Protein AF-A0A2I0NTD5-F1 (afdb_monomer_lite)

Radius of gyration: 12.57 Å; chains: 1; bounding box: 33×26×26 Å

Structure (mmCIF, N/CA/C/O backbone):
data_AF-A0A2I0NTD5-F1
#
_entry.id   AF-A0A2I0NTD5-F1
#
loop_
_atom_site.group_PDB
_atom_site.id
_atom_site.type_symbol
_atom_site.label_atom_id
_atom_site.label_alt_id
_atom_site.label_comp_id
_atom_site.label_asym_id
_atom_site.label_entity_id
_atom_site.label_seq_id
_atom_site.pdbx_PDB_ins_code
_atom_site.Cartn_x
_atom_site.Cartn_y
_atom_site.Cartn_z
_atom_site.occupancy
_atom_site.B_iso_or_equiv
_atom_site.auth_seq_id
_atom_site.auth_comp_id
_atom_site.auth_asym_id
_atom_site.auth_atom_id
_atom_site.pdbx_PDB_model_num
ATOM 1 N N . LEU A 1 1 ? -20.474 -0.866 -4.526 1.00 63.66 1 LEU A N 1
ATOM 2 C CA . LEU A 1 1 ? -19.712 -1.476 -3.407 1.00 63.66 1 LEU A CA 1
ATOM 3 C C . LEU A 1 1 ? -20.353 -0.977 -2.117 1.00 63.66 1 LEU A C 1
ATOM 5 O O . LEU A 1 1 ? -20.622 0.214 -2.072 1.00 63.66 1 LEU A O 1
ATOM 9 N N . GLY A 1 2 ? -20.679 -1.838 -1.143 1.00 67.19 2 GLY A N 1
ATOM 10 C CA . GLY A 1 2 ? -21.346 -1.399 0.103 1.00 67.19 2 GLY A CA 1
ATOM 11 C C . GLY A 1 2 ? -22.381 -2.354 0.715 1.00 67.19 2 GLY A C 1
ATOM 12 O O . GLY A 1 2 ? -22.846 -2.107 1.816 1.00 67.19 2 GLY A O 1
ATOM 13 N N . GLU A 1 3 ? -22.723 -3.465 0.059 1.00 84.00 3 GLU A N 1
ATOM 14 C CA . GLU A 1 3 ? -23.773 -4.395 0.527 1.00 84.00 3 GLU A CA 1
ATOM 15 C C . GLU A 1 3 ? -23.218 -5.602 1.313 1.00 84.00 3 GLU A C 1
ATOM 17 O O . GLU A 1 3 ? -23.690 -6.723 1.156 1.00 84.00 3 GLU A O 1
ATOM 22 N N . GLY A 1 4 ? -22.136 -5.423 2.082 1.00 86.44 4 GLY A N 1
ATOM 23 C CA . GLY A 1 4 ? -21.513 -6.512 2.859 1.00 86.44 4 GLY A CA 1
ATOM 24 C C . GLY A 1 4 ? -20.868 -7.637 2.031 1.00 86.44 4 GLY A C 1
ATOM 25 O O . GLY A 1 4 ? -20.446 -8.650 2.582 1.00 86.44 4 GLY A O 1
ATOM 26 N N . ARG A 1 5 ? -20.775 -7.477 0.705 1.00 91.56 5 ARG A N 1
ATOM 27 C CA . ARG A 1 5 ? -20.163 -8.460 -0.198 1.00 91.56 5 ARG A CA 1
ATOM 28 C C . ARG A 1 5 ? -18.643 -8.259 -0.289 1.00 91.56 5 ARG A C 1
A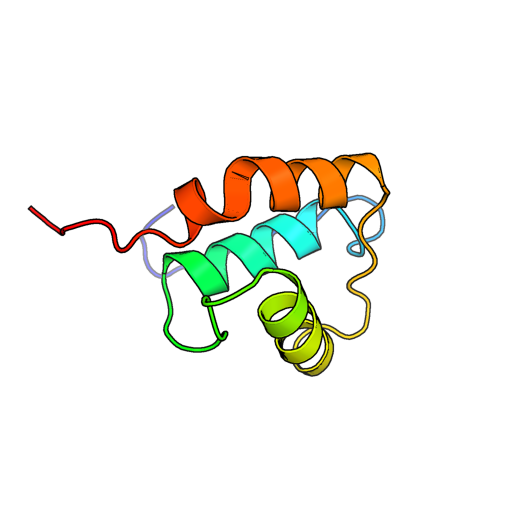TOM 30 O O . ARG A 1 5 ? -18.214 -7.118 -0.484 1.00 91.56 5 ARG A O 1
ATOM 37 N N . PRO A 1 6 ? -17.832 -9.333 -0.196 1.00 90.81 6 PRO A N 1
ATOM 38 C CA . PRO A 1 6 ? -16.383 -9.237 -0.338 1.00 90.81 6 PRO A CA 1
ATOM 39 C C . PRO A 1 6 ? -15.994 -8.806 -1.757 1.00 90.81 6 PRO A C 1
ATOM 41 O O . PRO A 1 6 ? -16.675 -9.126 -2.733 1.00 90.8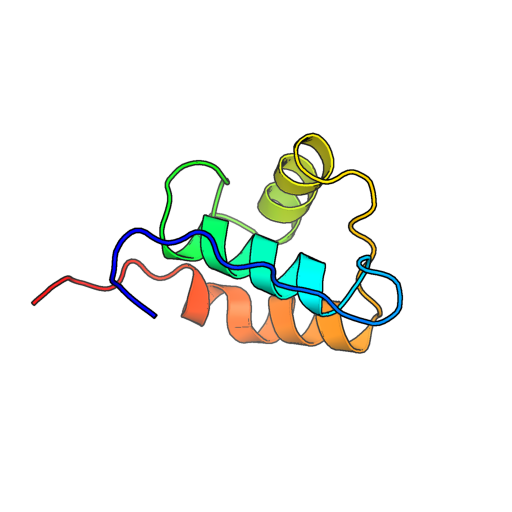1 6 PRO A O 1
ATOM 44 N N . VAL A 1 7 ? -14.879 -8.083 -1.867 1.00 93.00 7 VAL A N 1
ATOM 45 C CA . VAL A 1 7 ? -14.375 -7.519 -3.125 1.00 93.00 7 VAL A CA 1
ATOM 46 C C . VAL A 1 7 ? -12.970 -8.044 -3.371 1.00 93.00 7 VAL A C 1
ATOM 48 O O . VAL A 1 7 ? -12.083 -7.851 -2.544 1.00 93.00 7 VAL A O 1
ATOM 51 N N . LEU A 1 8 ? -12.753 -8.676 -4.525 1.00 95.38 8 LEU A N 1
ATOM 52 C CA . LEU A 1 8 ? -11.415 -9.059 -4.961 1.00 95.38 8 LEU A CA 1
ATOM 53 C C . LEU A 1 8 ? -10.737 -7.878 -5.662 1.00 95.38 8 LEU A C 1
ATOM 55 O O . LEU A 1 8 ? -11.173 -7.449 -6.729 1.00 95.38 8 LEU A O 1
ATOM 59 N N . VAL A 1 9 ? -9.634 -7.395 -5.091 1.00 96.50 9 VAL A N 1
ATOM 60 C CA . VAL A 1 9 ? -8.743 -6.421 -5.735 1.00 96.50 9 VAL A CA 1
ATOM 61 C C . VAL A 1 9 ? -7.563 -7.173 -6.351 1.00 96.50 9 VAL A C 1
ATOM 63 O O . VAL A 1 9 ? -6.791 -7.814 -5.643 1.00 96.50 9 VAL A O 1
ATOM 66 N N . HIS A 1 10 ? -7.409 -7.106 -7.675 1.00 97.56 10 HIS A N 1
ATOM 67 C CA . HIS A 1 10 ? -6.416 -7.889 -8.420 1.00 97.56 10 HIS A CA 1
ATOM 68 C C . HIS A 1 10 ? -5.710 -7.054 -9.504 1.00 97.56 10 HIS A C 1
ATOM 70 O O . HIS A 1 10 ? -6.228 -6.057 -10.000 1.00 97.56 10 HIS A O 1
ATOM 76 N N . CYS A 1 11 ? -4.494 -7.467 -9.860 1.00 96.56 11 CYS A N 1
ATOM 77 C CA . CYS A 1 11 ? -3.786 -7.049 -11.067 1.00 96.56 11 CYS A CA 1
ATOM 78 C C . CYS A 1 11 ? -2.990 -8.242 -11.615 1.00 96.56 11 CYS A C 1
ATOM 80 O O . CYS A 1 11 ? -2.858 -9.241 -10.914 1.00 96.56 11 CYS A O 1
ATOM 82 N N . GLY A 1 12 ? -2.411 -8.124 -12.818 1.00 97.44 12 GLY A N 1
ATOM 83 C CA . GLY A 1 12 ? -1.759 -9.237 -13.537 1.00 97.44 12 GLY A CA 1
ATOM 84 C C . GLY A 1 12 ? -1.010 -10.263 -12.668 1.00 97.44 12 GLY A C 1
ATOM 85 O O . GLY A 1 12 ? -1.362 -11.433 -12.694 1.00 97.44 12 GLY A O 1
ATOM 86 N N . PHE A 1 13 ? -0.045 -9.822 -11.848 1.00 96.94 13 PHE A N 1
ATOM 87 C CA . PHE A 1 13 ? 0.721 -10.700 -10.944 1.00 96.94 13 PHE A CA 1
ATOM 88 C C . PHE A 1 13 ? 0.314 -10.618 -9.468 1.00 96.94 13 PHE A C 1
ATOM 90 O O . PHE A 1 13 ? 0.925 -11.264 -8.630 1.00 96.94 13 PHE A O 1
ATOM 97 N N . GLY A 1 14 ? -0.640 -9.763 -9.105 1.00 97.94 14 GLY A N 1
ATOM 98 C CA . GLY A 1 14 ? -1.032 -9.570 -7.706 1.00 97.94 14 GLY A CA 1
ATOM 99 C C . GLY A 1 14 ? -0.008 -8.859 -6.805 1.00 97.94 14 GLY A C 1
ATOM 100 O O . GLY A 1 14 ? -0.400 -8.381 -5.756 1.00 97.94 14 GLY A O 1
ATOM 101 N N . ILE A 1 15 ? 1.260 -8.704 -7.207 1.00 98.38 15 ILE A N 1
ATOM 102 C CA . ILE A 1 15 ? 2.353 -8.279 -6.302 1.00 98.38 15 ILE A CA 1
ATOM 103 C C . ILE A 1 15 ? 2.535 -6.765 -6.105 1.00 98.38 15 ILE A C 1
ATOM 105 O O . ILE A 1 15 ? 3.193 -6.349 -5.157 1.00 98.38 15 ILE A O 1
ATOM 109 N N . SER A 1 16 ? 2.021 -5.936 -7.022 1.00 98.38 16 SER A N 1
ATOM 110 C CA . SER A 1 16 ? 2.371 -4.506 -7.101 1.00 98.38 16 SER A CA 1
ATOM 111 C C . SER A 1 16 ? 1.136 -3.612 -6.968 1.00 98.38 16 SER A C 1
ATOM 113 O O . SER A 1 16 ? 0.784 -3.230 -5.861 1.00 98.38 16 SER A O 1
ATOM 115 N N . ARG A 1 17 ? 0.416 -3.333 -8.063 1.00 98.25 17 ARG A N 1
ATOM 116 C CA . ARG A 1 17 ? -0.733 -2.402 -8.072 1.00 98.25 17 ARG A CA 1
ATOM 117 C C . ARG A 1 17 ? -1.846 -2.800 -7.100 1.00 98.25 17 ARG A C 1
ATOM 119 O O . ARG A 1 17 ? -2.232 -2.010 -6.251 1.00 98.25 17 ARG A O 1
ATOM 126 N N . SER A 1 18 ? -2.353 -4.027 -7.215 1.00 98.38 18 SER A N 1
ATOM 127 C CA . SER A 1 18 ? -3.441 -4.500 -6.350 1.00 98.38 18 SER A CA 1
ATOM 128 C C . SER A 1 18 ? -3.013 -4.636 -4.896 1.00 98.38 18 SER A C 1
ATOM 130 O O . SER A 1 18 ? -3.772 -4.269 -4.008 1.00 98.38 18 SER A O 1
ATOM 132 N N . ALA A 1 19 ? -1.791 -5.115 -4.647 1.00 98.44 19 ALA A N 1
ATOM 133 C CA . ALA A 1 19 ? -1.282 -5.246 -3.290 1.00 98.44 19 ALA A CA 1
ATOM 134 C C . ALA A 1 19 ? -1.063 -3.881 -2.622 1.00 98.44 19 ALA A C 1
ATOM 136 O O . ALA A 1 19 ? -1.370 -3.754 -1.442 1.00 98.44 19 ALA A O 1
ATOM 137 N N . ALA A 1 20 ? -0.617 -2.863 -3.367 1.00 98.56 20 ALA A N 1
ATOM 138 C CA . ALA A 1 20 ? -0.508 -1.488 -2.878 1.00 98.56 20 ALA A CA 1
ATOM 139 C C . ALA A 1 20 ? -1.878 -0.881 -2.530 1.00 98.56 20 ALA A C 1
ATOM 141 O O . ALA A 1 20 ? -2.010 -0.234 -1.497 1.00 98.56 20 ALA A O 1
ATOM 142 N N . ILE A 1 21 ? -2.921 -1.146 -3.329 1.00 98.19 21 ILE A N 1
ATOM 143 C CA . ILE A 1 21 ? -4.298 -0.749 -2.979 1.00 98.19 21 ILE A CA 1
ATOM 144 C C . ILE A 1 21 ? -4.751 -1.446 -1.689 1.00 98.19 21 ILE A C 1
ATOM 146 O O . ILE A 1 21 ? -5.369 -0.810 -0.840 1.00 98.19 21 ILE A O 1
ATOM 150 N N . GLY A 1 22 ? -4.423 -2.731 -1.517 1.00 97.75 22 GLY A N 1
ATOM 151 C CA . GLY A 1 22 ? -4.691 -3.462 -0.276 1.00 97.75 22 GLY A CA 1
ATOM 152 C C . GLY A 1 22 ? -3.998 -2.842 0.941 1.00 97.75 22 GLY A C 1
ATOM 153 O O . GLY A 1 22 ? -4.648 -2.637 1.964 1.00 97.75 22 GLY A O 1
ATOM 154 N N . LEU A 1 23 ? -2.720 -2.467 0.809 1.00 98.50 23 LEU A N 1
ATOM 155 C CA . LEU A 1 23 ? -1.967 -1.766 1.853 1.00 98.50 23 LEU A CA 1
ATOM 156 C C . LEU A 1 23 ? -2.648 -0.444 2.224 1.00 98.50 23 LEU A C 1
ATOM 158 O O . LEU A 1 23 ? -2.948 -0.223 3.395 1.00 98.50 23 LEU A O 1
ATOM 162 N N . LEU A 1 24 ? -2.946 0.403 1.231 1.00 97.81 24 LEU A N 1
ATOM 163 C CA . LEU A 1 24 ? -3.609 1.691 1.457 1.00 97.81 24 LEU A CA 1
ATOM 164 C C . LEU A 1 24 ? -4.984 1.528 2.104 1.00 97.81 24 LEU A C 1
ATOM 166 O O . LEU A 1 24 ? -5.341 2.307 2.980 1.00 97.81 24 LEU A O 1
ATOM 170 N N . TYR A 1 25 ? -5.756 0.515 1.706 1.00 96.38 25 TYR A N 1
ATOM 171 C CA . TYR A 1 25 ? -7.057 0.247 2.311 1.00 96.38 25 TYR A CA 1
ATOM 172 C C . TYR A 1 25 ? -6.927 -0.081 3.803 1.00 96.38 25 TYR A C 1
ATOM 174 O O . TYR A 1 25 ? -7.644 0.496 4.621 1.00 96.38 25 TYR A O 1
ATOM 182 N N . LEU A 1 26 ? -5.996 -0.968 4.167 1.00 96.62 26 LEU A N 1
ATOM 183 C CA . LEU A 1 26 ? -5.764 -1.313 5.568 1.00 96.62 26 LEU A CA 1
ATOM 184 C C . LEU A 1 26 ? -5.268 -0.108 6.372 1.00 96.62 26 LEU A C 1
ATOM 186 O O . LEU A 1 26 ? -5.777 0.120 7.466 1.00 96.62 26 LEU A O 1
ATOM 190 N N . ALA A 1 27 ? -4.338 0.674 5.824 1.00 96.81 27 ALA A N 1
ATOM 191 C CA . ALA A 1 27 ? -3.794 1.858 6.486 1.00 96.81 27 ALA A CA 1
ATOM 192 C C . ALA A 1 27 ? -4.841 2.975 6.668 1.00 96.81 27 ALA A C 1
ATOM 194 O O . ALA A 1 27 ? -4.863 3.642 7.697 1.00 96.81 27 ALA A O 1
ATOM 195 N N . ALA A 1 28 ? -5.730 3.172 5.690 1.00 95.00 28 ALA A N 1
ATOM 196 C CA . ALA A 1 28 ? -6.706 4.261 5.710 1.00 95.00 28 ALA A CA 1
ATOM 197 C C . ALA A 1 28 ? -7.974 3.945 6.522 1.00 95.00 28 ALA A C 1
ATOM 199 O O . ALA A 1 28 ? -8.620 4.861 7.034 1.00 95.00 28 ALA A O 1
ATOM 200 N N . TYR A 1 29 ? -8.375 2.672 6.599 1.00 93.31 29 TYR A N 1
ATOM 201 C CA . TYR A 1 29 ? -9.697 2.285 7.114 1.00 93.31 29 TYR A CA 1
ATOM 202 C C . TYR A 1 29 ? -9.664 1.297 8.280 1.00 93.31 29 TYR A C 1
ATOM 204 O O . TYR A 1 29 ? -10.721 0.922 8.787 1.00 93.31 29 TYR A O 1
ATOM 212 N N . THR A 1 30 ? -8.485 0.860 8.721 1.00 93.12 30 THR A N 1
ATOM 213 C CA . THR A 1 30 ? -8.345 -0.076 9.843 1.00 93.12 30 THR A CA 1
ATOM 214 C C . THR A 1 30 ? -7.209 0.352 10.767 1.00 93.12 30 THR A C 1
ATOM 216 O O . THR A 1 30 ? -6.403 1.206 10.419 1.00 93.12 30 THR A O 1
ATOM 219 N N . SER A 1 31 ? -7.118 -0.268 11.942 1.00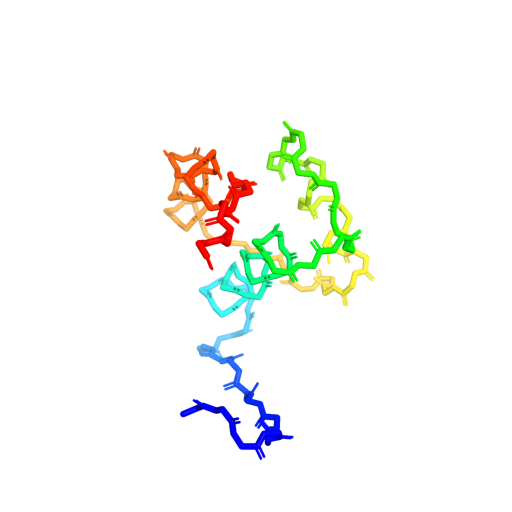 94.06 31 SER A N 1
ATOM 220 C CA . SER A 1 31 ? -5.994 -0.102 12.872 1.00 94.06 31 SER A CA 1
ATOM 221 C C . SER A 1 31 ? -4.996 -1.267 12.810 1.00 94.06 31 SER A C 1
ATOM 223 O O . SER A 1 31 ? -4.288 -1.516 13.781 1.00 94.06 31 SER A O 1
ATOM 225 N N . ILE A 1 32 ? -5.005 -2.052 11.724 1.00 96.38 32 ILE A N 1
ATOM 226 C CA . ILE A 1 32 ? -4.198 -3.281 11.601 1.00 96.38 32 ILE A CA 1
ATOM 227 C C . ILE A 1 32 ? -2.728 -2.964 11.305 1.00 96.38 32 ILE A C 1
ATOM 229 O O . ILE A 1 32 ? -1.847 -3.708 11.734 1.00 96.38 32 ILE A O 1
ATOM 233 N N . LEU A 1 33 ? -2.462 -1.891 10.556 1.00 97.19 33 LEU A N 1
ATOM 234 C CA . LEU A 1 33 ? -1.110 -1.475 10.189 1.00 97.19 33 LEU A CA 1
ATOM 235 C C . LEU A 1 33 ? -0.679 -0.261 11.023 1.00 97.19 33 LEU A C 1
ATOM 237 O O . LEU A 1 33 ? -1.521 0.601 11.287 1.00 97.19 33 LEU A O 1
ATOM 241 N N . PRO A 1 34 ? 0.611 -0.160 11.398 1.00 96.75 34 PRO A N 1
ATOM 242 C CA . PRO A 1 34 ? 1.176 1.109 11.838 1.00 96.75 34 PRO A CA 1
ATOM 243 C C . PRO A 1 34 ? 1.100 2.116 10.685 1.00 96.75 34 PRO A C 1
ATOM 245 O O . PRO A 1 34 ? 1.192 1.741 9.514 1.00 96.75 34 PRO A O 1
ATOM 248 N N . THR A 1 35 ? 0.898 3.390 11.005 1.00 96.12 35 THR A N 1
ATOM 249 C CA . THR A 1 35 ? 0.703 4.457 10.005 1.00 96.12 35 THR A CA 1
ATOM 250 C C . THR A 1 35 ? 1.695 5.607 10.153 1.00 96.12 35 THR A C 1
ATOM 252 O O . THR A 1 35 ? 1.632 6.570 9.394 1.00 96.12 35 THR A O 1
ATOM 255 N N . GLU A 1 36 ? 2.611 5.508 11.115 1.00 94.38 36 GLU A N 1
ATOM 256 C CA . GLU A 1 36 ? 3.651 6.488 11.425 1.00 94.38 36 GLU A CA 1
ATOM 257 C C . GLU A 1 36 ? 4.640 6.658 10.267 1.00 94.38 36 GLU A C 1
ATOM 259 O O . GLU A 1 36 ? 5.100 7.768 10.010 1.00 94.38 36 GLU A O 1
ATOM 264 N N . SER A 1 37 ? 4.933 5.577 9.539 1.00 97.50 37 SER A N 1
ATOM 265 C CA . SER A 1 37 ? 5.756 5.604 8.334 1.00 97.50 37 SER A CA 1
ATOM 266 C C . SER A 1 37 ? 5.302 4.546 7.325 1.00 97.50 37 SER A C 1
ATOM 268 O O . SER A 1 37 ? 4.741 3.510 7.693 1.00 97.50 37 SER A O 1
ATOM 270 N N . LEU A 1 38 ? 5.550 4.802 6.035 1.00 98.38 38 LEU A N 1
ATOM 271 C CA . LEU A 1 38 ? 5.283 3.820 4.984 1.00 98.38 38 LEU A CA 1
ATOM 272 C C . LEU A 1 38 ? 6.135 2.560 5.180 1.00 98.38 38 LEU A C 1
ATOM 274 O O . LEU A 1 38 ? 5.631 1.461 4.984 1.00 98.38 38 LEU A O 1
ATOM 278 N N . ASP A 1 39 ? 7.401 2.700 5.573 1.00 98.44 39 ASP A N 1
ATOM 279 C CA . ASP A 1 39 ? 8.309 1.558 5.709 1.00 98.44 39 ASP A CA 1
ATOM 280 C C . ASP A 1 39 ? 7.847 0.590 6.812 1.00 98.44 39 ASP A C 1
ATOM 282 O O . ASP A 1 39 ? 7.791 -0.620 6.570 1.00 98.44 39 ASP A O 1
ATOM 286 N N . ASP A 1 40 ? 7.408 1.107 7.967 1.00 98.25 40 ASP A N 1
ATOM 287 C CA . ASP A 1 40 ? 6.852 0.284 9.053 1.00 98.25 40 ASP A CA 1
ATOM 288 C C . ASP A 1 40 ? 5.552 -0.409 8.617 1.00 98.25 40 ASP A C 1
ATOM 290 O O . ASP A 1 40 ? 5.329 -1.596 8.890 1.00 98.25 40 ASP A O 1
ATOM 294 N N . ALA A 1 41 ? 4.694 0.314 7.888 1.00 98.44 41 ALA A N 1
ATOM 295 C CA . ALA A 1 41 ? 3.461 -0.235 7.337 1.00 98.44 41 ALA A CA 1
ATOM 296 C C . ALA A 1 41 ? 3.743 -1.349 6.322 1.00 98.44 41 ALA A C 1
ATOM 298 O O . ALA A 1 41 ? 3.084 -2.390 6.348 1.00 98.44 41 ALA A O 1
ATOM 299 N N . GLU A 1 42 ? 4.730 -1.169 5.440 1.00 98.62 42 GLU A N 1
ATOM 300 C CA . GLU A 1 42 ? 5.137 -2.183 4.472 1.00 98.62 42 GLU A CA 1
ATOM 301 C C . GLU A 1 42 ? 5.752 -3.414 5.154 1.00 98.62 42 GLU A C 1
ATOM 303 O O . GLU A 1 42 ? 5.521 -4.539 4.700 1.00 98.62 42 GLU A O 1
ATOM 308 N N . GLU A 1 43 ? 6.528 -3.243 6.229 1.00 98.50 43 GLU A N 1
ATOM 309 C CA . GLU A 1 43 ? 7.066 -4.364 7.006 1.00 98.50 43 GLU A CA 1
ATOM 310 C C . GLU A 1 43 ? 5.937 -5.193 7.634 1.00 98.50 43 GLU A C 1
ATOM 312 O O . GLU A 1 43 ? 5.887 -6.415 7.457 1.00 98.50 43 GLU A O 1
ATOM 317 N N . ALA A 1 44 ? 4.990 -4.535 8.307 1.00 98.56 44 ALA A N 1
ATOM 318 C CA . ALA A 1 44 ? 3.826 -5.195 8.888 1.00 98.56 44 ALA A CA 1
ATOM 319 C C . ALA A 1 44 ? 2.950 -5.850 7.807 1.00 98.56 44 ALA A C 1
ATOM 321 O O . ALA A 1 44 ? 2.536 -7.004 7.946 1.00 98.56 44 ALA A O 1
ATOM 322 N N . TYR A 1 45 ? 2.720 -5.158 6.690 1.00 98.62 45 TYR A N 1
ATOM 323 C CA . TYR A 1 45 ? 1.891 -5.656 5.599 1.00 98.62 45 TYR A CA 1
ATOM 324 C C . TYR A 1 45 ? 2.482 -6.898 4.931 1.00 98.62 45 TYR A C 1
ATOM 326 O O . TYR A 1 45 ? 1.731 -7.811 4.592 1.00 98.62 45 TYR A O 1
ATOM 334 N N . ARG A 1 46 ? 3.812 -7.015 4.813 1.00 98.56 46 ARG A N 1
ATOM 335 C CA . ARG A 1 46 ? 4.466 -8.235 4.296 1.00 98.56 46 ARG A CA 1
ATOM 336 C C . ARG A 1 46 ? 4.218 -9.468 5.168 1.00 98.56 46 ARG A C 1
ATOM 338 O O . ARG A 1 46 ? 4.297 -10.580 4.655 1.00 98.56 46 ARG A O 1
ATOM 345 N N . ARG A 1 47 ? 3.858 -9.304 6.445 1.00 98.31 47 ARG A N 1
ATOM 346 C CA . ARG A 1 47 ? 3.436 -10.424 7.310 1.00 98.31 47 ARG A CA 1
ATOM 347 C C . ARG A 1 47 ? 2.026 -10.919 6.964 1.00 98.31 47 ARG A C 1
ATOM 349 O O . ARG A 1 47 ? 1.734 -12.093 7.158 1.00 98.31 47 ARG A O 1
ATOM 356 N N . ILE A 1 48 ? 1.178 -10.044 6.419 1.00 97.75 48 ILE A N 1
ATOM 357 C CA . ILE A 1 48 ? -0.187 -10.357 5.961 1.00 97.75 48 ILE A CA 1
ATOM 358 C C . ILE A 1 48 ? -0.171 -10.851 4.507 1.00 97.75 48 ILE A C 1
ATOM 360 O O . ILE A 1 48 ? -0.833 -11.830 4.168 1.00 97.75 48 ILE A O 1
ATOM 364 N N . TYR A 1 49 ? 0.599 -10.186 3.641 1.00 98.19 49 TYR A N 1
ATOM 365 C CA . TYR A 1 49 ? 0.703 -10.475 2.213 1.00 98.19 49 TYR A CA 1
ATOM 366 C C . TYR A 1 49 ? 2.178 -10.530 1.757 1.00 98.19 49 TYR A C 1
ATOM 368 O O . TYR A 1 49 ? 2.701 -9.551 1.213 1.00 98.19 49 TYR A O 1
ATOM 376 N N . PRO A 1 50 ? 2.867 -11.680 1.928 1.00 98.38 50 PRO A N 1
ATOM 377 C CA . PRO A 1 50 ? 4.311 -11.812 1.677 1.00 98.38 50 PRO A CA 1
ATOM 378 C C . PRO A 1 50 ? 4.765 -11.512 0.245 1.00 98.38 50 PRO A C 1
ATOM 380 O O . PRO A 1 50 ? 5.924 -11.175 0.015 1.00 98.38 50 PRO A O 1
ATOM 383 N N . LEU A 1 51 ? 3.860 -11.616 -0.732 1.00 98.06 51 LEU A N 1
ATOM 384 C CA . LEU A 1 51 ? 4.154 -11.335 -2.139 1.00 98.06 51 LEU A CA 1
ATOM 385 C C . LEU A 1 51 ? 4.159 -9.835 -2.474 1.00 98.06 51 LEU A C 1
ATOM 387 O O . LEU A 1 51 ? 4.403 -9.479 -3.627 1.00 98.06 51 LEU A O 1
ATOM 391 N N . TYR A 1 52 ? 3.895 -8.951 -1.504 1.00 98.50 52 TYR A N 1
ATOM 392 C CA . TYR A 1 52 ? 3.955 -7.506 -1.700 1.00 98.50 52 TYR A CA 1
ATOM 393 C C . TYR A 1 52 ? 5.357 -7.056 -2.141 1.00 98.50 52 TYR A C 1
ATOM 395 O O . TYR A 1 52 ? 6.321 -7.034 -1.369 1.00 98.50 52 TYR A O 1
ATOM 403 N N . LYS A 1 53 ? 5.454 -6.673 -3.413 1.00 98.38 53 L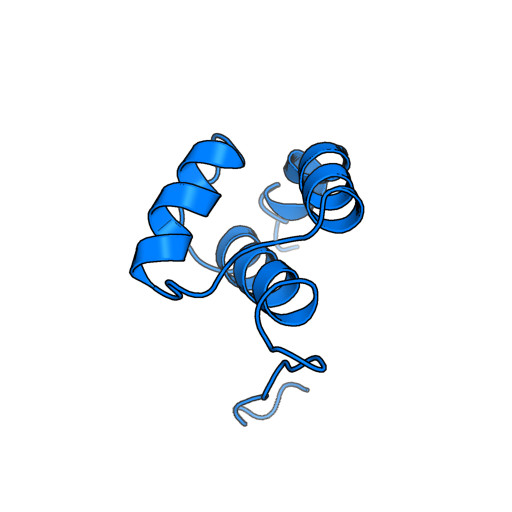YS A N 1
ATOM 404 C CA . LYS A 1 53 ? 6.678 -6.214 -4.069 1.00 98.38 53 LYS A CA 1
ATOM 405 C C . LYS A 1 53 ? 6.312 -5.146 -5.106 1.00 98.38 53 LYS A C 1
ATOM 407 O O . LYS A 1 53 ? 6.251 -5.440 -6.307 1.00 98.38 53 LYS A O 1
ATOM 412 N N . PRO A 1 54 ? 6.010 -3.912 -4.665 1.00 98.19 54 PRO A N 1
ATOM 413 C CA . PRO A 1 54 ? 5.654 -2.828 -5.568 1.00 98.19 54 PRO A CA 1
ATOM 414 C C . PRO A 1 54 ? 6.831 -2.490 -6.489 1.00 98.19 54 PRO A C 1
ATOM 416 O O . PRO A 1 54 ? 7.998 -2.539 -6.103 1.00 98.19 54 PRO A O 1
ATOM 419 N N . GLY A 1 55 ? 6.523 -2.124 -7.733 1.00 98.00 55 GLY A N 1
ATOM 420 C CA . GLY A 1 55 ? 7.521 -1.528 -8.623 1.00 98.00 55 GLY A CA 1
ATOM 421 C C . GLY A 1 55 ? 7.886 -0.116 -8.156 1.00 98.00 55 GLY A C 1
ATOM 422 O O . GLY A 1 55 ? 7.095 0.518 -7.460 1.00 98.00 55 GLY A O 1
ATOM 423 N N . ARG A 1 56 ? 9.039 0.412 -8.593 1.00 98.19 56 ARG A N 1
ATOM 424 C CA . ARG A 1 56 ? 9.545 1.732 -8.162 1.00 98.19 56 ARG A CA 1
ATOM 425 C C . ARG A 1 56 ? 8.507 2.852 -8.293 1.00 98.19 56 ARG A C 1
ATOM 427 O O . ARG A 1 56 ? 8.356 3.631 -7.368 1.00 98.19 56 ARG A O 1
ATOM 434 N N . GLY A 1 57 ? 7.769 2.903 -9.405 1.00 98.38 57 GLY A N 1
ATOM 435 C CA . GLY A 1 57 ? 6.736 3.926 -9.608 1.00 98.38 57 GLY A CA 1
ATOM 436 C C . GLY A 1 57 ? 5.559 3.812 -8.634 1.00 98.38 57 GLY A C 1
ATOM 437 O O . GLY A 1 57 ? 5.081 4.823 -8.141 1.00 98.38 57 GLY A O 1
ATOM 438 N N . ILE A 1 58 ? 5.125 2.587 -8.309 1.00 98.50 58 ILE A N 1
ATOM 439 C CA . ILE A 1 58 ? 4.047 2.369 -7.333 1.00 98.50 58 ILE A CA 1
ATOM 440 C C . ILE A 1 58 ? 4.528 2.714 -5.926 1.00 98.50 58 ILE A C 1
ATOM 442 O O . ILE A 1 58 ? 3.824 3.425 -5.222 1.00 98.50 58 ILE A O 1
ATOM 446 N N . ARG A 1 59 ? 5.732 2.280 -5.534 1.00 98.44 59 ARG A N 1
ATOM 447 C CA . ARG A 1 59 ? 6.287 2.643 -4.223 1.00 98.44 59 ARG A CA 1
ATOM 448 C C . ARG A 1 59 ? 6.493 4.155 -4.100 1.00 98.44 59 ARG A C 1
ATOM 450 O O . ARG A 1 59 ? 6.090 4.722 -3.100 1.00 98.44 59 ARG A O 1
ATOM 457 N N . GLY A 1 60 ? 7.001 4.811 -5.145 1.00 98.62 60 GLY A N 1
ATOM 458 C CA . GLY A 1 60 ? 7.147 6.269 -5.172 1.00 98.62 60 GLY A CA 1
ATOM 459 C C . GLY A 1 60 ? 5.815 7.014 -5.060 1.00 98.62 60 GLY A C 1
ATOM 460 O O . GLY A 1 60 ? 5.746 8.044 -4.401 1.00 98.62 60 GLY A O 1
ATOM 461 N N . PHE A 1 61 ? 4.736 6.480 -5.645 1.00 98.50 61 PHE A N 1
ATOM 462 C CA . PHE A 1 61 ? 3.393 7.022 -5.429 1.00 98.50 61 PHE A CA 1
ATOM 463 C C . PHE A 1 61 ? 2.954 6.879 -3.965 1.00 98.50 61 PHE A C 1
ATOM 465 O O . PHE A 1 61 ? 2.423 7.826 -3.396 1.00 98.50 61 PHE A O 1
ATOM 472 N N . LEU A 1 62 ? 3.191 5.717 -3.345 1.00 98.50 62 LEU A N 1
ATOM 473 C CA . LEU A 1 62 ? 2.878 5.520 -1.927 1.00 98.50 62 LEU A CA 1
ATOM 474 C C . LEU A 1 62 ? 3.651 6.503 -1.046 1.00 98.50 62 LEU A C 1
ATOM 476 O O . LEU A 1 62 ? 3.046 7.115 -0.179 1.00 98.50 62 LEU A O 1
ATOM 480 N N . GLU A 1 63 ? 4.945 6.699 -1.298 1.00 98.44 63 GLU A N 1
ATOM 481 C CA . GLU A 1 63 ? 5.777 7.662 -0.564 1.00 98.44 63 GLU A CA 1
ATOM 482 C C . GLU A 1 63 ? 5.256 9.094 -0.718 1.00 98.44 63 GLU A C 1
ATOM 484 O O . GLU A 1 63 ? 5.094 9.802 0.272 1.00 98.44 63 GLU A O 1
ATOM 489 N N . ALA A 1 64 ? 4.951 9.514 -1.949 1.00 98.19 64 ALA A N 1
ATOM 490 C CA . ALA A 1 64 ? 4.512 10.877 -2.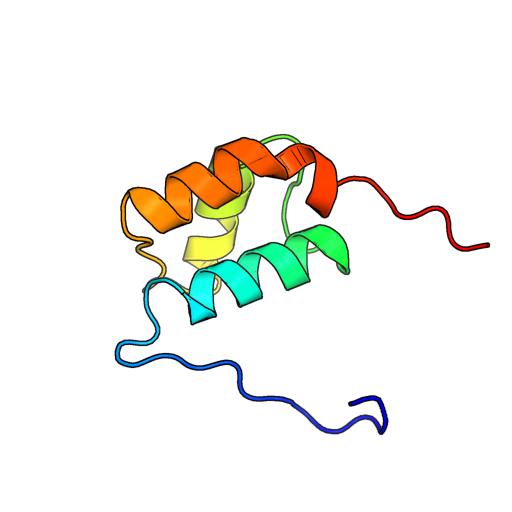242 1.00 98.19 64 ALA A CA 1
ATOM 491 C C . ALA A 1 64 ? 3.145 11.231 -1.634 1.00 98.19 64 ALA A C 1
ATOM 493 O O . ALA A 1 64 ? 2.864 12.406 -1.409 1.00 98.19 64 ALA A O 1
ATOM 494 N N . HIS A 1 65 ? 2.299 10.230 -1.382 1.00 97.62 65 HIS A N 1
ATOM 495 C CA . HIS A 1 65 ? 0.922 10.422 -0.926 1.00 97.62 65 HIS A CA 1
ATOM 496 C C . HIS A 1 65 ? 0.628 9.768 0.429 1.00 97.62 65 HIS A C 1
ATOM 498 O O . HIS A 1 65 ? -0.532 9.722 0.833 1.00 97.62 65 HIS A O 1
ATOM 504 N N . TRP A 1 66 ? 1.635 9.257 1.143 1.00 97.44 66 TRP A N 1
ATOM 505 C CA . TRP A 1 66 ? 1.418 8.461 2.356 1.00 97.44 66 TRP A CA 1
ATOM 506 C C . TRP A 1 66 ? 0.536 9.187 3.375 1.00 97.44 66 TRP A C 1
ATOM 508 O O . TRP A 1 66 ? -0.528 8.688 3.743 1.00 97.44 66 TRP A O 1
ATOM 518 N N . ASP A 1 67 ? 0.921 10.415 3.720 1.00 95.88 67 ASP A N 1
ATOM 519 C CA . ASP A 1 67 ? 0.218 11.254 4.692 1.00 95.88 67 ASP A CA 1
ATOM 520 C C . ASP A 1 67 ? -1.210 11.615 4.260 1.00 95.88 67 ASP A C 1
ATOM 522 O O . ASP A 1 67 ? -2.066 11.898 5.097 1.00 95.88 67 ASP A O 1
ATOM 526 N N . GLU A 1 68 ? -1.497 11.636 2.955 1.00 94.94 68 GLU A N 1
ATOM 527 C CA . GLU A 1 68 ? -2.848 11.874 2.434 1.00 94.94 68 GLU A CA 1
ATOM 528 C C . GLU A 1 68 ? -3.773 10.697 2.765 1.00 94.94 68 GLU A C 1
ATOM 530 O O . GLU A 1 68 ? -4.915 10.898 3.188 1.00 94.94 68 GLU A O 1
ATOM 535 N N . TYR A 1 69 ? -3.272 9.471 2.599 1.00 93.88 69 TYR A N 1
ATOM 536 C CA . TYR A 1 69 ? -4.047 8.250 2.798 1.00 93.88 69 TYR A CA 1
ATOM 537 C C . TYR A 1 69 ? -4.125 7.807 4.261 1.00 93.88 69 TYR A C 1
ATOM 539 O O . TYR A 1 69 ? -5.133 7.216 4.646 1.00 93.88 69 TYR A O 1
ATOM 547 N N . THR A 1 70 ? -3.110 8.092 5.079 1.00 94.44 70 THR A N 1
ATOM 548 C CA . THR A 1 70 ? -3.097 7.724 6.507 1.00 94.44 70 THR A CA 1
ATOM 549 C C . THR A 1 70 ? -3.719 8.770 7.420 1.00 94.44 70 THR A C 1
ATOM 551 O O . THR A 1 70 ? -4.006 8.486 8.587 1.00 94.44 70 THR A O 1
ATOM 554 N N . ARG A 1 71 ? -3.977 9.984 6.918 1.00 88.81 71 ARG A N 1
ATOM 555 C CA . ARG A 1 71 ? -4.686 10.998 7.695 1.00 88.81 71 ARG A CA 1
ATOM 556 C C . ARG A 1 71 ? -6.049 10.456 8.102 1.00 88.81 71 ARG A C 1
ATOM 558 O O . ARG A 1 71 ? -6.896 10.176 7.253 1.00 88.81 71 ARG A O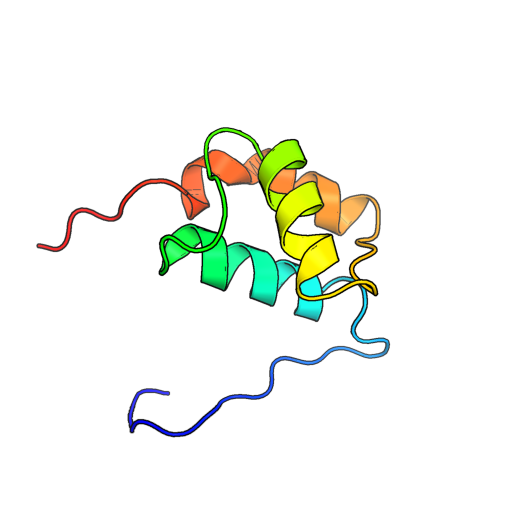 1
ATOM 565 N N . LYS A 1 72 ? -6.285 10.388 9.417 1.00 70.75 72 LYS A N 1
ATOM 566 C CA . LYS A 1 72 ? -7.605 10.080 9.973 1.00 70.75 72 LYS A CA 1
ATOM 567 C C . LYS A 1 72 ? -8.618 11.019 9.335 1.00 70.75 72 LYS A C 1
ATOM 569 O O . LYS A 1 72 ? -8.591 12.230 9.563 1.00 70.75 72 LYS A O 1
ATOM 574 N N . ARG A 1 73 ? -9.500 10.461 8.511 1.00 66.75 73 ARG A N 1
ATOM 575 C CA . ARG A 1 73 ? -10.638 11.211 8.000 1.00 66.75 73 ARG A CA 1
ATOM 576 C C . ARG A 1 73 ? -11.522 11.494 9.202 1.00 66.75 73 ARG A C 1
ATOM 578 O O . ARG A 1 73 ? -12.052 10.563 9.801 1.00 66.75 73 ARG A O 1
ATOM 585 N N . VAL A 1 74 ? -11.610 12.766 9.592 1.00 54.19 74 VAL A N 1
ATOM 586 C CA . VAL A 1 74 ? -12.624 13.215 10.546 1.00 54.19 74 VAL A CA 1
ATOM 587 C C . VAL A 1 74 ? -13.955 12.833 9.916 1.00 54.19 74 VAL A C 1
ATOM 589 O O . VAL A 1 74 ? -14.331 13.370 8.875 1.00 54.19 74 VAL A O 1
ATOM 592 N N . THR A 1 75 ? -14.607 11.826 10.481 1.00 51.25 75 THR A N 1
ATOM 593 C CA . THR A 1 75 ? -15.991 11.514 10.154 1.00 51.25 75 THR A CA 1
ATOM 594 C C . THR A 1 75 ? -16.813 12.726 10.574 1.00 51.25 75 THR A C 1
ATOM 596 O O . THR A 1 75 ? -16.818 13.062 11.759 1.00 51.25 75 THR A O 1
ATOM 599 N N . ALA A 1 76 ? -17.404 13.412 9.595 1.00 38.97 76 ALA A N 1
ATOM 600 C CA . ALA A 1 76 ? -18.457 14.392 9.836 1.00 38.97 76 ALA A CA 1
ATOM 601 C C . ALA A 1 76 ? -19.701 13.701 10.408 1.00 38.97 76 ALA A C 1
ATOM 603 O O . ALA A 1 76 ? -19.939 12.530 10.021 1.00 38.97 76 ALA A O 1
#

pLDDT: mean 93.18, std 11.68, range [38.97, 98.62]

Sequence (76 aa):
LGEGRPVLVHCGFGISRSAAIGLLYLAAYTSILPTESLDDAEEAYRRIYPLYKPGRGIRGFLEAHWDEYTRKRVTA

Secondary structure (DSSP, 8-state):
--SS-------TTSSSHHHHHHHHHHHHH-SSS--S-HHHHHHHHHHH-TT----HHHHHHHHHHHHHHHS-----

Foldseek 3Di:
DPPPDDDDQDDDVRAADSLLVVLLCCLQPHPQADLPDPVRSVVSSCVVPVSHDHDPVRVVVCRVCSCVSNPHDPDD